Protein AF-A0A8X8XW51-F1 (afdb_monomer)

pLDDT: mean 71.72, std 17.75, range [34.12, 95.81]

Radius of gyration: 43.87 Å; Cα contacts (8 Å, |Δi|>4): 55; chains: 1; bounding box: 61×39×144 Å

Secondary structure (DSSP, 8-state):
-----------------------S-HHHHHHHHHHHHHHHHHHHHHHHHHHHHHHHHHHHHT--PPPEEEEEEEEEETGGGTTSS---EEEEEEEEE-TT--

Solvent-accessible surface area (backbone atoms only — not comparable to full-atom values): 6739 Å² total; per-residue (Å²): 139,82,91,82,86,83,82,82,70,79,83,72,82,85,74,78,92,69,93,73,95,66,100,65,69,72,66,64,60,52,56,51,49,56,53,47,54,59,48,45,53,54,52,51,49,53,51,49,52,50,52,52,51,52,50,50,48,49,60,60,71,65,53,69,61,74,62,49,77,43,79,77,46,78,46,71,46,61,66,93,47,74,90,55,98,64,84,64,45,79,49,70,43,69,48,78,47,56,81,75,71,127

Foldseek 3Di:
DDDDDDDPDPDDDDDPPDDDDDPDDPVVVVVVVVVVVVVVVVVVVVVVVVVVVVVVCCCPVPPQPDWDKDWPDWDWPPPVPVPDPDDIDIDIDIDTHRPPDD

Mean predicted aligned error: 19.07 Å

Structure (mmCIF, N/CA/C/O backbone):
data_AF-A0A8X8XW51-F1
#
_entry.id   AF-A0A8X8XW51-F1
#
loop_
_atom_site.group_PDB
_atom_site.id
_atom_site.type_symbol
_atom_site.label_atom_id
_atom_site.label_alt_id
_atom_site.label_comp_id
_atom_site.label_asym_id
_atom_site.label_entity_id
_atom_site.label_seq_id
_atom_site.pdbx_PDB_ins_code
_atom_site.Cartn_x
_atom_site.Cartn_y
_atom_site.Cartn_z
_atom_site.occupancy
_atom_site.B_iso_or_equiv
_atom_site.auth_seq_id
_atom_site.auth_comp_id
_atom_site.auth_asym_id
_atom_site.auth_atom_id
_atom_site.pdbx_PDB_model_num
ATOM 1 N N . MET A 1 1 ? 35.460 -24.528 -97.104 1.00 34.12 1 MET A N 1
ATOM 2 C CA . MET A 1 1 ? 36.693 -25.071 -96.487 1.00 34.12 1 MET A CA 1
ATOM 3 C C . MET A 1 1 ? 37.349 -23.900 -95.765 1.00 34.12 1 MET A C 1
ATOM 5 O O . MET A 1 1 ? 37.484 -22.879 -96.411 1.00 34.12 1 MET A O 1
ATOM 9 N N . ALA A 1 2 ? 37.686 -23.873 -94.481 1.00 41.31 2 ALA A N 1
ATOM 10 C CA . ALA A 1 2 ? 37.757 -24.873 -93.432 1.00 41.31 2 ALA A CA 1
ATOM 11 C C . ALA A 1 2 ? 37.603 -24.163 -92.065 1.00 41.31 2 ALA A C 1
ATOM 13 O O . ALA A 1 2 ? 37.809 -22.959 -91.940 1.00 41.31 2 ALA A O 1
ATOM 14 N N . GLU A 1 3 ? 37.197 -2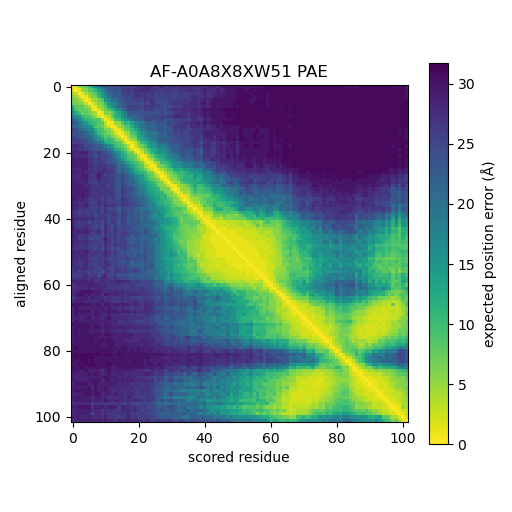4.952 -91.082 1.00 41.91 3 GLU A N 1
ATOM 15 C CA . GLU A 1 3 ? 36.963 -24.675 -89.666 1.00 41.91 3 GLU A CA 1
ATOM 16 C C . GLU A 1 3 ? 38.247 -24.297 -88.893 1.00 41.91 3 GLU A C 1
ATOM 18 O O . GLU A 1 3 ? 39.280 -24.932 -89.094 1.00 41.91 3 GLU A O 1
ATOM 23 N N . ARG A 1 4 ? 38.172 -23.371 -87.921 1.00 45.06 4 ARG A N 1
ATOM 24 C CA . ARG A 1 4 ? 38.671 -23.644 -86.558 1.00 45.06 4 ARG A CA 1
ATOM 25 C C . ARG A 1 4 ? 38.084 -22.701 -85.512 1.00 45.06 4 ARG A C 1
ATOM 27 O O . ARG A 1 4 ? 38.093 -21.483 -85.644 1.00 45.06 4 ARG A O 1
ATOM 34 N N . ARG A 1 5 ? 37.570 -23.343 -84.469 1.00 49.00 5 ARG A N 1
ATOM 35 C CA . ARG A 1 5 ? 37.052 -22.786 -83.226 1.00 49.00 5 ARG A CA 1
ATOM 36 C C . ARG A 1 5 ? 38.204 -22.301 -82.356 1.00 49.00 5 ARG A C 1
ATOM 38 O O . ARG A 1 5 ? 39.110 -23.094 -82.136 1.00 49.00 5 ARG A O 1
ATOM 45 N N . GLU A 1 6 ? 38.075 -21.128 -81.745 1.00 50.97 6 GLU A N 1
ATOM 46 C CA . GLU A 1 6 ? 38.575 -20.905 -80.385 1.00 50.97 6 GLU A CA 1
ATOM 47 C C . GLU A 1 6 ? 37.527 -20.131 -79.588 1.00 50.97 6 GLU A C 1
ATOM 49 O O . GLU A 1 6 ? 37.294 -18.938 -79.731 1.00 50.97 6 GLU A O 1
ATOM 54 N N . GLN A 1 7 ? 36.809 -20.919 -78.798 1.00 43.09 7 GLN A N 1
ATOM 55 C CA . GLN A 1 7 ? 35.885 -20.513 -77.764 1.00 43.09 7 GLN A CA 1
ATOM 56 C C . GLN A 1 7 ? 36.729 -19.967 -76.608 1.00 43.09 7 GLN A C 1
ATOM 58 O O . GLN A 1 7 ? 37.291 -20.744 -75.835 1.00 43.09 7 GLN A O 1
ATOM 63 N N . GLU A 1 8 ? 36.849 -18.644 -76.505 1.00 47.72 8 GLU A N 1
ATOM 64 C CA . GLU A 1 8 ? 37.530 -17.995 -75.384 1.00 47.72 8 GLU A CA 1
ATOM 65 C C . GLU A 1 8 ? 36.703 -18.179 -74.106 1.00 47.72 8 GLU A C 1
ATOM 67 O O . GLU A 1 8 ? 35.769 -17.454 -73.769 1.00 47.72 8 GLU A O 1
ATOM 72 N N . LYS A 1 9 ? 37.042 -19.275 -73.436 1.00 50.75 9 LYS A N 1
ATOM 73 C CA . LYS A 1 9 ? 36.739 -19.646 -72.061 1.00 50.75 9 LYS A CA 1
ATOM 74 C C . LYS A 1 9 ? 36.781 -18.402 -71.155 1.00 50.75 9 LYS A C 1
ATOM 76 O O . LYS A 1 9 ? 37.854 -17.817 -71.014 1.00 50.75 9 LYS A O 1
ATOM 81 N N . PRO A 1 10 ? 35.673 -18.006 -70.498 1.00 50.62 10 PRO A N 1
ATOM 82 C CA . PRO A 1 10 ? 35.725 -16.936 -69.512 1.00 50.62 10 PRO A CA 1
ATOM 83 C C . PRO A 1 10 ? 36.686 -17.357 -68.399 1.00 50.62 10 PRO A C 1
ATOM 85 O O . PRO A 1 10 ? 36.511 -18.419 -67.792 1.00 50.62 10 PRO A O 1
ATOM 88 N N . LEU A 1 11 ? 37.727 -16.555 -68.170 1.00 50.03 11 LEU A N 1
ATOM 89 C CA . LEU A 1 11 ? 38.668 -16.755 -67.078 1.00 50.03 11 LEU A CA 1
ATOM 90 C C . LEU A 1 11 ? 37.898 -16.679 -65.755 1.00 50.03 11 LEU A C 1
ATOM 92 O O . LEU A 1 11 ? 37.473 -15.609 -65.322 1.00 50.03 11 LEU A O 1
ATOM 96 N N . ALA A 1 12 ? 37.690 -17.834 -65.129 1.00 57.44 12 ALA A N 1
ATOM 97 C CA . ALA A 1 12 ? 37.188 -17.906 -63.768 1.00 57.44 12 ALA 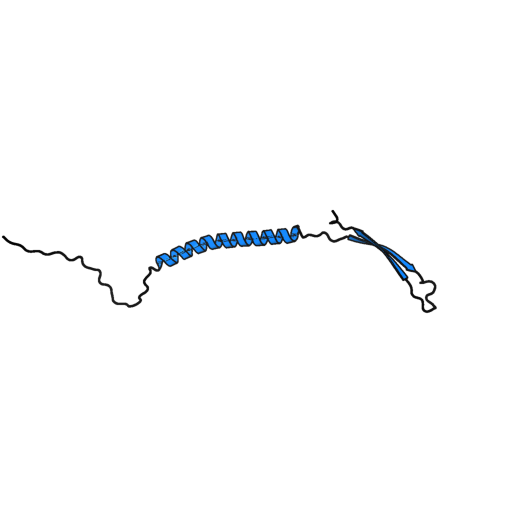A CA 1
ATOM 98 C C . ALA A 1 12 ? 38.189 -17.219 -62.815 1.00 57.44 12 ALA A C 1
ATOM 100 O O . ALA A 1 12 ? 39.401 -17.338 -63.025 1.00 57.44 12 ALA A O 1
ATOM 101 N N . PRO A 1 13 ? 37.726 -16.528 -61.758 1.00 51.00 13 PRO A N 1
ATOM 102 C CA . PRO A 1 13 ? 38.621 -15.916 -60.788 1.00 51.00 13 PRO A CA 1
ATOM 103 C C . PRO A 1 13 ? 39.399 -17.012 -60.055 1.00 51.00 13 PRO A C 1
ATOM 105 O O . PRO A 1 13 ? 38.805 -17.961 -59.540 1.00 51.00 13 PRO A O 1
ATOM 108 N N . ALA A 1 14 ? 40.722 -16.878 -59.988 1.00 49.38 14 ALA A N 1
ATOM 109 C CA . ALA A 1 14 ? 41.551 -17.717 -59.135 1.00 49.38 14 ALA A CA 1
ATOM 110 C C . ALA A 1 14 ? 41.166 -17.469 -57.667 1.00 49.38 14 ALA A C 1
ATOM 112 O O . ALA A 1 14 ? 41.398 -16.388 -57.127 1.00 49.38 14 ALA A O 1
ATOM 113 N N . ILE A 1 15 ? 40.545 -18.463 -57.032 1.00 57.38 15 ILE A N 1
ATOM 114 C CA . ILE A 1 15 ? 40.247 -18.452 -55.598 1.00 57.38 15 ILE A CA 1
ATOM 115 C C . ILE A 1 15 ? 41.526 -18.892 -54.870 1.00 57.38 15 ILE A C 1
ATOM 117 O O . ILE A 1 15 ? 41.948 -20.035 -55.063 1.00 57.38 15 ILE A O 1
ATOM 121 N N . PRO A 1 16 ? 42.165 -18.047 -54.039 1.00 51.91 16 PRO A N 1
ATOM 122 C CA . PRO A 1 16 ? 43.228 -18.520 -53.170 1.00 51.91 16 PRO A CA 1
ATOM 123 C C . PRO A 1 16 ? 42.639 -19.495 -52.147 1.00 51.91 16 PRO A C 1
ATOM 125 O O . PRO A 1 16 ? 41.636 -19.221 -51.489 1.00 51.91 16 PRO A O 1
ATOM 128 N N . ALA A 1 17 ? 43.267 -20.662 -52.032 1.00 54.00 17 ALA A N 1
ATOM 129 C CA . ALA A 1 17 ? 42.943 -21.669 -51.038 1.00 54.00 17 ALA A CA 1
ATOM 130 C C . ALA A 1 17 ? 43.360 -21.179 -49.641 1.00 54.00 17 ALA A C 1
ATOM 132 O O . ALA A 1 17 ? 44.440 -21.492 -49.152 1.00 54.00 17 ALA A O 1
ATOM 133 N N . ASN A 1 18 ? 42.498 -20.409 -48.981 1.00 46.47 18 ASN A N 1
ATOM 134 C CA . ASN A 1 18 ? 42.539 -20.223 -47.536 1.00 46.47 18 ASN A CA 1
ATOM 135 C C . ASN A 1 18 ? 41.190 -20.631 -46.933 1.00 46.47 18 ASN A C 1
ATOM 137 O O . ASN A 1 18 ? 40.184 -19.927 -46.969 1.00 46.47 18 ASN A O 1
ATOM 141 N N . SER A 1 19 ? 41.188 -21.839 -46.380 1.00 51.50 19 SER A N 1
ATOM 142 C CA . SER A 1 19 ? 40.065 -22.471 -45.709 1.00 51.50 19 SER A CA 1
ATOM 143 C C . SER A 1 19 ? 39.591 -21.661 -44.495 1.00 51.50 19 SER A C 1
ATOM 145 O O . SER A 1 19 ? 40.152 -21.785 -43.408 1.00 51.50 19 SER A O 1
ATOM 147 N N . LYS A 1 20 ? 38.506 -20.897 -44.653 1.00 46.06 20 LYS A N 1
ATOM 148 C CA . LYS A 1 20 ? 37.465 -20.727 -43.625 1.00 46.06 20 LYS A CA 1
ATOM 149 C C . LYS A 1 20 ? 36.105 -20.663 -44.310 1.00 46.06 20 LYS A C 1
ATOM 151 O O . LYS A 1 20 ? 35.627 -19.611 -44.717 1.00 46.06 20 LYS A O 1
ATOM 156 N N . LEU A 1 21 ? 35.503 -21.838 -44.451 1.00 59.06 21 LEU A N 1
ATOM 157 C CA . LEU A 1 21 ? 34.134 -22.016 -44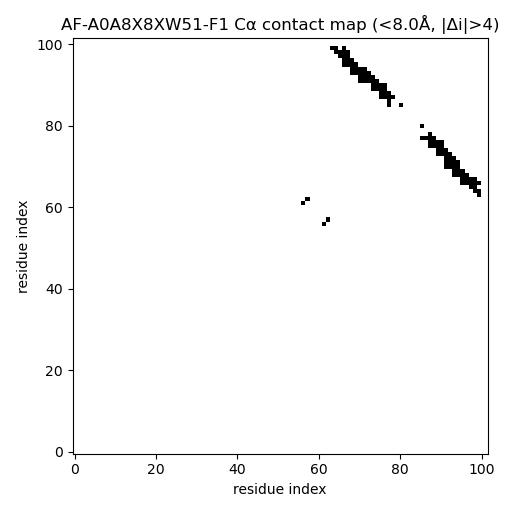.901 1.00 59.06 21 LEU A CA 1
ATOM 158 C C . LEU A 1 21 ? 33.179 -21.404 -43.859 1.00 59.06 21 LEU A C 1
ATOM 160 O O . LEU A 1 21 ? 32.932 -21.996 -42.814 1.00 59.06 21 LEU A O 1
ATOM 164 N N . SER A 1 22 ? 32.633 -20.224 -44.150 1.00 48.72 22 SER A N 1
ATOM 165 C CA . SER A 1 22 ? 31.346 -19.780 -43.604 1.00 48.72 22 SER A CA 1
ATOM 166 C C . SER A 1 22 ? 30.441 -19.401 -44.785 1.00 48.72 22 SER A C 1
ATOM 168 O O . SER A 1 22 ? 30.828 -18.505 -45.538 1.00 48.72 22 SER A O 1
ATOM 170 N N . PRO A 1 23 ? 29.268 -20.030 -44.992 1.00 53.81 23 PRO A N 1
ATOM 171 C CA . PRO A 1 23 ? 28.504 -19.883 -46.239 1.00 53.81 23 PRO A CA 1
ATOM 172 C C . PRO A 1 23 ? 27.719 -18.569 -46.401 1.00 53.81 23 PRO A C 1
ATOM 174 O O . PRO A 1 23 ? 26.893 -18.476 -47.303 1.00 53.81 23 PRO A O 1
ATOM 177 N N . PHE A 1 24 ? 27.910 -17.559 -45.547 1.00 54.12 24 PHE A N 1
ATOM 178 C CA . PHE A 1 24 ? 27.065 -16.359 -45.548 1.00 54.12 24 PHE A CA 1
ATOM 179 C C . PHE A 1 24 ? 27.881 -15.061 -45.474 1.00 54.12 24 PHE A C 1
ATOM 181 O O . PHE A 1 24 ? 28.792 -14.971 -44.648 1.00 54.12 24 PHE A O 1
ATOM 188 N N . PRO A 1 25 ? 27.554 -14.023 -46.274 1.00 52.09 25 PRO A N 1
ATOM 189 C CA . PRO A 1 25 ? 28.259 -12.747 -46.208 1.00 52.09 25 PRO A CA 1
ATOM 190 C C . PRO A 1 25 ? 28.024 -12.064 -44.847 1.00 52.09 25 PRO A C 1
ATOM 192 O O . PRO A 1 25 ? 26.869 -11.961 -44.417 1.00 52.09 25 PRO A O 1
ATOM 195 N N . PRO A 1 26 ? 29.056 -11.488 -44.197 1.00 55.09 26 PRO A N 1
ATOM 196 C CA . PRO A 1 26 ? 28.910 -10.748 -42.933 1.00 55.09 26 PRO A CA 1
ATOM 197 C C . PRO A 1 26 ? 28.011 -9.497 -43.049 1.00 55.09 26 PRO A C 1
ATOM 199 O O . PRO A 1 26 ? 27.554 -8.948 -42.044 1.00 55.09 26 PRO A O 1
ATOM 202 N N . VAL A 1 27 ? 27.702 -9.065 -44.275 1.00 52.69 27 VAL A N 1
ATOM 203 C CA . VAL A 1 27 ? 26.889 -7.878 -44.583 1.00 52.69 27 VAL A CA 1
ATOM 204 C C . VAL A 1 27 ? 25.423 -8.041 -44.152 1.00 52.69 27 VAL A C 1
ATOM 206 O O . VAL A 1 27 ? 24.828 -7.105 -43.614 1.00 52.69 27 VAL A O 1
ATOM 209 N N . PHE A 1 28 ? 24.840 -9.235 -44.307 1.00 51.66 28 PHE A N 1
ATOM 210 C CA . PHE A 1 28 ? 23.427 -9.475 -43.973 1.00 51.66 28 PHE A CA 1
ATOM 211 C C . PHE A 1 28 ? 23.167 -9.493 -42.460 1.00 51.66 28 PHE A C 1
ATOM 213 O O . PHE A 1 28 ? 22.112 -9.052 -41.997 1.00 51.66 28 PHE A O 1
ATOM 220 N N . ILE A 1 29 ? 24.147 -9.948 -41.676 1.00 54.34 29 ILE A N 1
ATOM 221 C CA . ILE A 1 29 ? 24.054 -10.011 -40.212 1.00 54.34 29 ILE A CA 1
ATOM 222 C C . ILE A 1 29 ? 24.173 -8.601 -39.613 1.00 54.34 29 ILE A C 1
ATOM 224 O O . ILE A 1 29 ? 23.396 -8.239 -38.728 1.00 54.34 29 ILE A O 1
ATOM 228 N N . SER A 1 30 ? 25.084 -7.774 -40.140 1.00 53.75 30 SER A N 1
ATOM 229 C CA . SER A 1 30 ? 25.289 -6.387 -39.695 1.00 53.75 30 SER A CA 1
ATOM 230 C C . SER A 1 30 ? 24.058 -5.501 -39.934 1.00 53.75 30 SER A C 1
ATOM 232 O O . SER A 1 30 ? 23.578 -4.825 -39.018 1.00 53.75 30 SER A O 1
ATOM 234 N N . HIS A 1 31 ? 23.463 -5.568 -41.130 1.00 54.69 31 HIS A N 1
ATOM 235 C CA . HIS A 1 31 ? 22.289 -4.757 -41.471 1.00 54.69 31 HIS A CA 1
ATOM 236 C C . HIS A 1 31 ? 21.061 -5.075 -40.608 1.00 54.69 31 HIS A C 1
ATOM 238 O O . HIS A 1 31 ? 20.316 -4.165 -40.228 1.00 54.69 31 HIS A O 1
ATOM 244 N N . ARG A 1 32 ? 20.852 -6.355 -40.271 1.00 55.44 32 ARG A N 1
ATOM 245 C CA . ARG A 1 32 ? 19.765 -6.784 -39.381 1.00 55.44 32 ARG A CA 1
ATOM 246 C C . ARG A 1 32 ? 19.991 -6.288 -37.952 1.00 55.44 32 ARG A C 1
ATOM 248 O O . ARG A 1 32 ? 19.045 -5.832 -37.313 1.00 55.44 32 ARG A O 1
ATOM 255 N N . ARG A 1 33 ? 21.244 -6.289 -37.484 1.00 56.28 33 ARG A N 1
ATOM 256 C CA . ARG A 1 33 ? 21.642 -5.781 -36.163 1.00 56.28 33 ARG A CA 1
ATOM 257 C C . ARG A 1 33 ? 21.391 -4.278 -36.027 1.00 56.28 33 ARG A C 1
ATOM 259 O O . ARG A 1 33 ? 20.786 -3.866 -35.045 1.00 56.28 33 ARG A O 1
ATOM 266 N N . HIS A 1 34 ? 21.749 -3.477 -37.033 1.00 57.41 34 HIS A N 1
ATOM 267 C CA . HIS A 1 34 ? 21.505 -2.027 -37.027 1.00 57.41 34 HIS A CA 1
ATOM 268 C C . HIS A 1 34 ? 20.013 -1.657 -37.060 1.00 57.41 34 HIS A C 1
ATOM 270 O O . HIS A 1 34 ? 19.602 -0.726 -36.366 1.00 57.41 34 HIS A O 1
ATOM 276 N N . ARG A 1 35 ? 19.174 -2.394 -37.807 1.00 58.56 35 ARG A N 1
ATOM 277 C CA . ARG A 1 35 ? 17.709 -2.198 -37.764 1.00 58.56 35 ARG A CA 1
ATOM 278 C C . ARG A 1 35 ? 17.121 -2.603 -36.413 1.00 58.56 35 ARG A C 1
ATOM 280 O O . ARG A 1 35 ? 16.271 -1.891 -35.887 1.00 58.56 35 ARG A O 1
ATOM 287 N N . CYS A 1 36 ? 17.607 -3.702 -35.834 1.00 58.09 36 CYS A N 1
ATOM 288 C CA . CYS A 1 36 ? 17.170 -4.170 -34.521 1.00 58.09 36 CYS A CA 1
ATOM 289 C C . CYS A 1 36 ? 17.586 -3.206 -33.402 1.00 58.09 36 CYS A C 1
ATOM 291 O O . CYS A 1 36 ? 16.785 -2.948 -32.520 1.00 5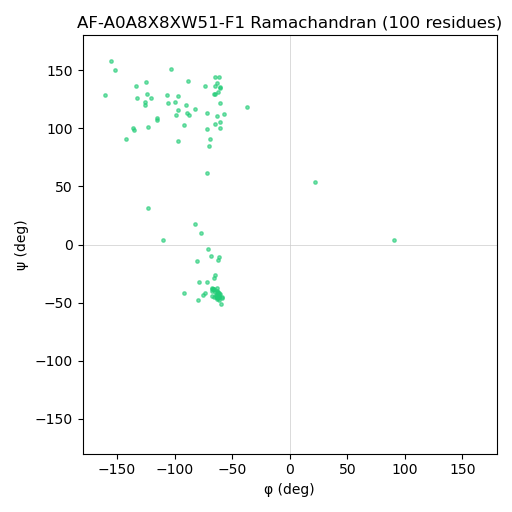8.09 36 CYS A O 1
ATOM 293 N N . LEU A 1 37 ? 18.778 -2.602 -33.468 1.00 59.91 37 LEU A N 1
ATOM 294 C CA . LEU A 1 37 ? 19.230 -1.557 -32.536 1.00 59.91 37 LEU A CA 1
ATOM 295 C C . LEU A 1 37 ? 18.333 -0.310 -32.591 1.00 59.91 37 LEU A C 1
ATOM 297 O O . LEU A 1 37 ? 17.965 0.230 -31.550 1.00 59.91 37 LEU A O 1
ATOM 301 N N . LYS A 1 38 ? 17.921 0.105 -33.796 1.00 62.47 38 LYS A N 1
ATOM 302 C CA . LYS A 1 38 ? 17.017 1.250 -33.989 1.00 62.47 38 LYS A CA 1
ATOM 303 C C . LYS A 1 38 ? 15.603 0.966 -33.455 1.00 62.47 38 LYS A C 1
ATOM 305 O O . LYS A 1 38 ? 14.994 1.839 -32.849 1.00 62.47 38 LYS A O 1
ATOM 310 N N . CYS A 1 39 ? 15.113 -0.265 -33.619 1.00 64.69 39 CYS A N 1
ATOM 311 C CA . CYS A 1 39 ? 13.806 -0.698 -33.113 1.00 64.69 39 CYS A CA 1
ATOM 312 C C . CYS A 1 39 ? 13.818 -1.016 -31.604 1.00 64.69 39 CYS A C 1
ATOM 314 O O . CYS A 1 39 ? 12.831 -0.764 -30.916 1.00 64.69 39 CYS A O 1
ATOM 316 N N . CYS A 1 40 ? 14.943 -1.510 -31.073 1.00 69.44 40 CYS A N 1
ATOM 317 C CA . CYS A 1 40 ? 15.139 -1.754 -29.644 1.00 69.44 40 CYS A CA 1
ATOM 318 C C . CYS A 1 40 ? 15.047 -0.456 -28.850 1.00 69.44 40 CYS A C 1
ATOM 320 O O . CYS A 1 40 ? 14.418 -0.453 -27.805 1.00 69.44 40 CYS A O 1
ATOM 322 N N . GLY A 1 41 ? 15.607 0.650 -29.352 1.00 73.88 41 GLY A N 1
ATOM 323 C CA . GLY A 1 41 ? 15.483 1.951 -28.688 1.00 73.88 41 GLY A CA 1
ATOM 324 C C . GLY A 1 41 ? 14.024 2.383 -28.517 1.00 73.88 41 GLY A C 1
ATOM 325 O O . GLY A 1 41 ? 13.619 2.756 -27.418 1.00 73.88 41 GLY A O 1
ATOM 326 N N . CYS A 1 42 ? 13.213 2.253 -29.574 1.00 79.00 42 CYS A N 1
ATOM 327 C CA . CYS A 1 42 ? 11.776 2.532 -29.508 1.00 79.00 42 CYS A CA 1
ATOM 328 C C . CYS A 1 42 ? 11.057 1.588 -28.541 1.00 79.00 42 CYS A C 1
ATOM 330 O O . CYS A 1 42 ? 10.274 2.052 -27.721 1.00 79.00 42 CYS A O 1
ATOM 332 N N . SER A 1 43 ? 11.351 0.285 -28.588 1.00 85.50 43 SER A N 1
ATOM 333 C CA . SER A 1 43 ? 10.745 -0.685 -27.671 1.00 85.50 43 SER A CA 1
ATOM 334 C C . SER A 1 43 ? 11.102 -0.388 -26.216 1.00 85.50 43 SER A C 1
ATOM 336 O O . SER A 1 43 ? 10.221 -0.374 -25.365 1.00 85.50 43 SER A O 1
ATOM 338 N N . THR A 1 44 ? 12.371 -0.112 -25.919 1.00 88.19 44 THR A N 1
ATOM 339 C CA . THR A 1 44 ? 12.826 0.226 -24.567 1.00 88.19 44 THR A CA 1
ATOM 340 C C . THR A 1 44 ? 12.214 1.538 -24.095 1.00 88.19 44 THR A C 1
ATOM 342 O O . THR A 1 44 ? 11.777 1.620 -22.955 1.00 88.19 44 THR A O 1
ATOM 345 N N . SER A 1 45 ? 12.126 2.551 -24.963 1.00 91.06 45 SER A N 1
ATOM 346 C CA . SER A 1 45 ? 11.486 3.825 -24.629 1.00 91.06 45 SER A CA 1
ATOM 347 C C . SER A 1 45 ? 9.996 3.648 -24.333 1.00 91.06 45 SER A C 1
ATOM 349 O O . SER A 1 45 ? 9.527 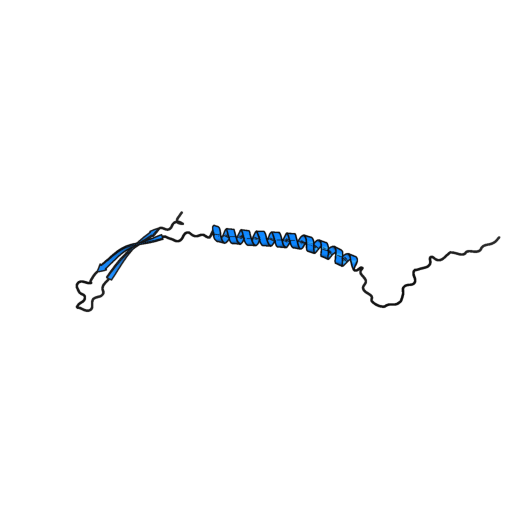4.136 -23.310 1.00 91.06 45 SER A O 1
ATOM 351 N N . LEU A 1 46 ? 9.269 2.886 -25.157 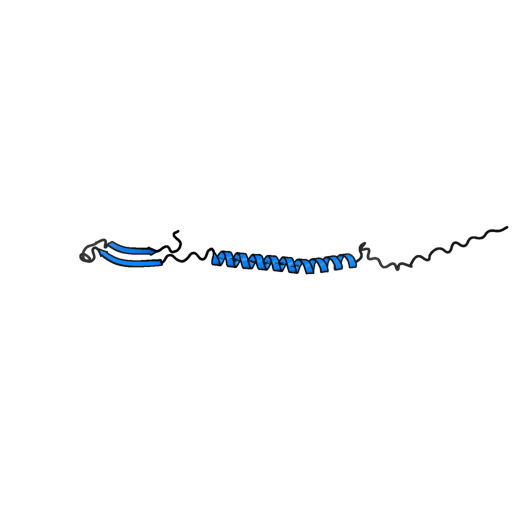1.00 91.81 46 LEU A N 1
ATOM 352 C CA . LEU A 1 46 ? 7.857 2.571 -24.924 1.00 91.81 46 LEU A CA 1
ATOM 353 C C . LEU A 1 46 ? 7.653 1.792 -23.621 1.00 91.81 46 LEU A C 1
ATOM 355 O O . LEU A 1 46 ? 6.761 2.130 -22.847 1.00 91.81 46 LEU A O 1
ATOM 359 N N . LEU A 1 47 ? 8.497 0.794 -23.345 1.00 93.19 47 LEU A N 1
ATOM 360 C CA . LEU A 1 47 ? 8.452 0.036 -22.093 1.00 93.19 47 LEU A CA 1
ATOM 361 C C . LEU A 1 47 ? 8.752 0.920 -20.879 1.00 93.19 47 LEU A C 1
ATOM 363 O O . LEU A 1 47 ? 8.083 0.790 -19.860 1.00 93.19 47 LEU A O 1
ATOM 367 N N . LEU A 1 48 ? 9.717 1.835 -20.986 1.00 95.25 48 LEU A N 1
ATOM 368 C CA . LEU A 1 48 ? 10.063 2.767 -19.913 1.00 95.25 48 LEU A CA 1
ATOM 369 C C . LEU A 1 48 ? 8.909 3.741 -19.651 1.00 95.25 48 LEU A C 1
ATOM 371 O O . LEU A 1 48 ? 8.519 3.924 -18.502 1.00 95.25 48 LEU A O 1
ATOM 375 N N . ILE A 1 49 ? 8.308 4.306 -20.702 1.00 95.81 49 ILE A N 1
ATOM 376 C CA . ILE A 1 49 ? 7.125 5.169 -20.583 1.00 95.81 49 ILE A CA 1
ATOM 377 C C . ILE A 1 49 ? 5.975 4.402 -19.924 1.00 95.81 49 ILE A C 1
ATOM 379 O O . ILE A 1 49 ? 5.351 4.913 -18.995 1.00 95.81 49 ILE A O 1
ATOM 383 N N . LEU A 1 50 ? 5.713 3.163 -20.344 1.00 95.19 50 LEU A N 1
ATOM 384 C CA . LEU A 1 50 ? 4.670 2.331 -19.746 1.00 95.19 50 LEU A CA 1
ATOM 385 C C . LEU A 1 50 ? 4.965 2.024 -18.268 1.00 95.19 50 LEU A C 1
ATOM 387 O O . LEU A 1 50 ? 4.087 2.148 -17.419 1.00 95.19 50 LEU A O 1
ATOM 391 N N . ALA A 1 51 ? 6.207 1.687 -17.927 1.00 95.62 51 ALA A N 1
ATOM 392 C CA . ALA A 1 51 ? 6.616 1.438 -16.548 1.00 95.62 51 ALA A CA 1
ATOM 393 C C . ALA A 1 51 ? 6.459 2.687 -15.662 1.00 95.62 51 ALA A C 1
ATOM 395 O O . ALA A 1 51 ? 5.907 2.610 -14.570 1.00 95.62 51 ALA A O 1
ATOM 396 N N . VAL A 1 52 ? 6.887 3.859 -16.137 1.00 95.69 52 VAL A N 1
ATOM 397 C CA . VAL A 1 52 ? 6.766 5.114 -15.380 1.00 95.69 52 VAL A CA 1
ATOM 398 C C . VAL A 1 52 ? 5.306 5.532 -15.234 1.00 95.69 52 VAL A C 1
ATOM 400 O O . VAL A 1 52 ? 4.883 5.899 -14.143 1.00 95.69 52 VAL A O 1
ATOM 403 N N . THR A 1 53 ? 4.514 5.453 -16.302 1.00 94.31 53 THR A N 1
ATOM 404 C CA . THR A 1 53 ? 3.087 5.806 -16.250 1.00 94.31 53 THR A CA 1
ATOM 405 C C . THR A 1 53 ? 2.309 4.881 -15.328 1.00 94.31 53 THR A C 1
ATOM 407 O O . THR A 1 53 ? 1.538 5.374 -14.515 1.00 94.31 53 THR A O 1
ATOM 410 N N . THR A 1 54 ? 2.542 3.567 -15.386 1.00 91.81 54 THR A N 1
ATOM 411 C CA . THR A 1 54 ? 1.928 2.611 -14.451 1.00 91.81 54 THR A CA 1
ATOM 412 C C . THR A 1 54 ? 2.370 2.865 -13.015 1.00 91.81 54 THR A C 1
ATOM 414 O O . THR A 1 54 ? 1.525 2.850 -12.129 1.00 91.81 54 THR A O 1
ATOM 417 N N . LEU A 1 55 ? 3.645 3.178 -12.767 1.00 92.25 55 LEU A N 1
ATOM 418 C CA . LEU A 1 55 ? 4.124 3.542 -11.434 1.00 92.25 55 LEU A CA 1
ATOM 419 C C . LEU A 1 55 ? 3.435 4.807 -10.907 1.00 92.25 55 LEU A C 1
ATOM 421 O O . LEU A 1 55 ? 2.945 4.812 -9.783 1.00 92.25 55 LEU A O 1
ATOM 425 N N . ILE A 1 56 ? 3.354 5.866 -11.718 1.00 92.25 56 ILE A N 1
ATOM 426 C CA . ILE A 1 56 ? 2.655 7.104 -11.350 1.00 92.25 56 ILE A CA 1
ATOM 427 C C . ILE A 1 56 ? 1.178 6.814 -11.104 1.00 92.25 56 ILE A C 1
ATOM 429 O O . ILE A 1 56 ? 0.631 7.269 -10.106 1.00 92.25 56 ILE A O 1
ATOM 433 N N . LEU A 1 57 ? 0.528 6.044 -11.976 1.00 88.56 57 LEU A N 1
ATOM 434 C CA . LEU A 1 57 ? -0.876 5.673 -11.838 1.00 88.56 57 LEU A CA 1
ATOM 435 C C . LEU A 1 57 ? -1.116 4.886 -10.550 1.00 88.56 57 LEU A C 1
ATOM 437 O O . LEU A 1 57 ? -2.058 5.178 -9.825 1.00 88.56 57 LEU A O 1
ATOM 441 N N . MET A 1 58 ? -0.232 3.943 -10.224 1.00 86.06 58 MET A N 1
ATOM 442 C CA . MET A 1 58 ? -0.284 3.219 -8.960 1.00 86.06 58 MET A CA 1
ATOM 443 C C . MET A 1 58 ? -0.165 4.191 -7.783 1.00 86.06 58 MET A C 1
ATOM 445 O O . MET A 1 58 ? -1.011 4.201 -6.899 1.00 86.06 58 MET A O 1
ATOM 449 N N . LEU A 1 59 ? 0.841 5.062 -7.794 1.00 83.00 59 LEU A N 1
ATOM 450 C CA . LEU A 1 59 ? 1.071 6.016 -6.709 1.00 83.00 59 LEU A CA 1
ATOM 451 C C . LEU A 1 59 ? -0.039 7.069 -6.575 1.00 83.00 59 LEU A C 1
ATOM 453 O O . LEU A 1 59 ? -0.264 7.560 -5.476 1.00 83.00 59 LEU A O 1
ATOM 457 N N . THR A 1 60 ? -0.724 7.422 -7.663 1.00 82.50 60 THR A N 1
ATOM 458 C CA . THR A 1 60 ? -1.765 8.465 -7.683 1.00 82.50 60 THR A CA 1
ATOM 459 C C . THR A 1 60 ? -3.165 7.912 -7.441 1.00 82.50 60 THR A C 1
ATOM 461 O O .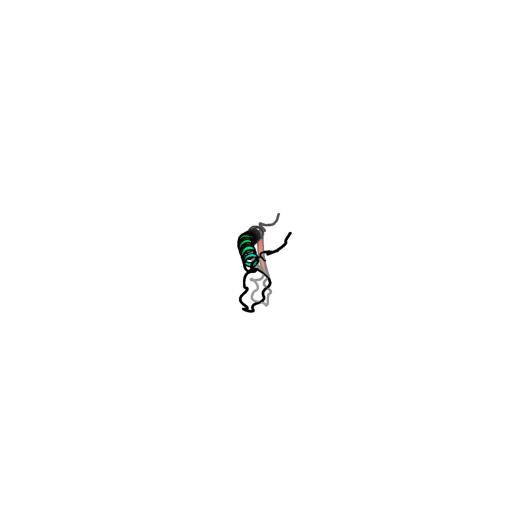 THR A 1 60 ? -3.920 8.513 -6.682 1.00 82.50 60 THR A O 1
ATOM 464 N N . ILE A 1 61 ? -3.518 6.763 -8.026 1.00 76.44 61 ILE A N 1
ATOM 465 C CA . ILE A 1 61 ? -4.815 6.107 -7.805 1.00 76.44 61 ILE A CA 1
ATOM 466 C C . ILE A 1 61 ? -4.850 5.435 -6.434 1.00 76.44 61 ILE A C 1
ATOM 468 O O . ILE A 1 61 ? -5.829 5.592 -5.708 1.00 76.44 61 ILE A O 1
ATOM 472 N N . PHE A 1 62 ? -3.783 4.735 -6.035 1.00 63.97 62 PHE A N 1
ATOM 473 C CA . PHE A 1 62 ? -3.682 4.167 -4.687 1.00 63.97 62 PHE A CA 1
ATOM 474 C C . PHE A 1 62 ? -3.198 5.184 -3.657 1.00 63.97 62 PHE A C 1
ATOM 476 O O . PHE A 1 62 ? -2.807 4.791 -2.556 1.00 63.97 62 PHE A O 1
ATOM 483 N N . HIS A 1 63 ? -3.272 6.486 -3.954 1.00 67.00 63 HIS A N 1
ATOM 484 C CA . HIS A 1 63 ? -3.132 7.519 -2.936 1.00 67.00 63 HIS A CA 1
ATOM 485 C C . HIS A 1 63 ? -4.386 7.551 -2.046 1.00 67.00 63 HIS A C 1
ATOM 487 O O . HIS A 1 63 ? -5.123 8.539 -1.992 1.00 67.00 63 HIS A O 1
ATOM 493 N N . VAL A 1 64 ? -4.643 6.430 -1.364 1.00 67.06 64 VAL A N 1
ATOM 494 C CA . VAL A 1 64 ? -5.672 6.288 -0.342 1.00 67.06 64 VAL A CA 1
ATOM 495 C C . VAL A 1 64 ? -5.365 7.345 0.702 1.00 67.06 64 VAL A C 1
ATOM 497 O O . VAL A 1 64 ? -4.335 7.298 1.375 1.00 67.06 64 VAL A O 1
ATOM 500 N N . LYS A 1 65 ? -6.242 8.343 0.806 1.00 75.19 65 LYS A N 1
ATOM 501 C CA . LYS A 1 65 ? -6.084 9.392 1.806 1.00 75.19 65 LYS A CA 1
ATOM 502 C C . LYS A 1 65 ? -6.161 8.726 3.173 1.00 75.19 65 LYS A C 1
ATOM 504 O O . LYS A 1 65 ? -7.067 7.931 3.420 1.00 75.19 65 LYS A O 1
ATOM 509 N N . HIS A 1 66 ? -5.220 9.021 4.057 1.00 77.06 66 HIS A N 1
ATOM 510 C CA . HIS A 1 66 ? -5.237 8.418 5.384 1.00 77.06 66 HIS A CA 1
ATOM 511 C C . HIS A 1 66 ? -6.539 8.792 6.117 1.00 77.06 66 HIS A C 1
ATOM 513 O O . HIS A 1 66 ? -6.945 9.958 6.060 1.00 77.06 66 HIS A O 1
ATOM 519 N N . PRO A 1 67 ? -7.218 7.832 6.776 1.00 80.69 67 PRO A N 1
ATOM 520 C CA . PRO A 1 67 ? -8.342 8.156 7.640 1.00 80.69 67 PRO A CA 1
ATOM 521 C C . PRO A 1 67 ? -7.853 9.063 8.767 1.00 80.69 67 PRO A C 1
ATOM 523 O O . PRO A 1 67 ? -6.798 8.829 9.356 1.00 80.69 67 PRO A O 1
ATOM 526 N N . LEU A 1 68 ? -8.614 10.116 9.048 1.00 85.50 68 LEU A N 1
ATOM 527 C CA . LEU A 1 68 ? -8.286 11.051 10.112 1.00 85.50 68 LEU A CA 1
ATOM 528 C C . LEU A 1 68 ? -8.922 10.532 11.402 1.00 85.50 68 LEU A C 1
ATOM 530 O O . LEU A 1 68 ? -10.147 10.444 11.506 1.00 85.50 68 LEU A O 1
ATOM 534 N N . LEU A 1 69 ? -8.064 10.139 12.344 1.00 90.06 69 LEU A N 1
ATOM 535 C CA . LEU A 1 69 ? -8.436 9.665 13.673 1.00 90.06 69 LEU A CA 1
ATOM 536 C C . LEU A 1 69 ? -8.267 10.812 14.667 1.00 90.06 69 LEU A C 1
ATOM 538 O O . LEU A 1 69 ? -7.178 11.366 14.797 1.00 90.06 69 LEU A O 1
ATOM 542 N N . GLU A 1 70 ? -9.338 11.157 15.367 1.00 92.00 70 GLU A N 1
ATOM 543 C CA . GLU A 1 70 ? -9.359 12.229 16.358 1.00 92.00 70 GLU A CA 1
ATOM 544 C C . GLU A 1 70 ? -9.887 11.673 17.682 1.00 92.00 70 GLU A C 1
ATOM 546 O O . GLU A 1 70 ? -10.979 11.112 17.734 1.00 92.00 70 GLU A O 1
ATOM 551 N N . ILE A 1 71 ? -9.107 11.797 18.757 1.00 91.19 71 ILE A N 1
ATOM 552 C CA . ILE A 1 71 ? -9.534 11.388 20.100 1.00 91.19 71 ILE A CA 1
ATOM 553 C C . ILE A 1 71 ? -10.266 12.577 20.716 1.00 91.19 71 ILE A C 1
ATOM 555 O O . ILE A 1 71 ? -9.653 13.604 20.994 1.00 91.19 71 ILE A O 1
ATOM 559 N N . ILE A 1 72 ? -11.577 12.442 20.903 1.00 93.38 72 ILE A N 1
ATOM 560 C CA . ILE A 1 72 ? -12.429 13.519 21.416 1.00 93.38 72 ILE A CA 1
ATOM 561 C C . ILE A 1 72 ? -12.298 13.609 22.934 1.00 93.38 72 ILE A C 1
ATOM 563 O O . ILE A 1 72 ? -12.162 14.696 23.493 1.00 93.38 72 ILE A O 1
ATOM 567 N N . SER A 1 73 ? -12.386 12.469 23.619 1.00 91.31 73 SER A N 1
ATOM 568 C CA . SER A 1 73 ? -12.408 12.440 25.077 1.00 91.31 73 SER A CA 1
ATOM 569 C C . SER A 1 73 ? -11.828 11.139 25.614 1.00 91.31 73 SER A C 1
ATOM 571 O O . SER A 1 73 ? 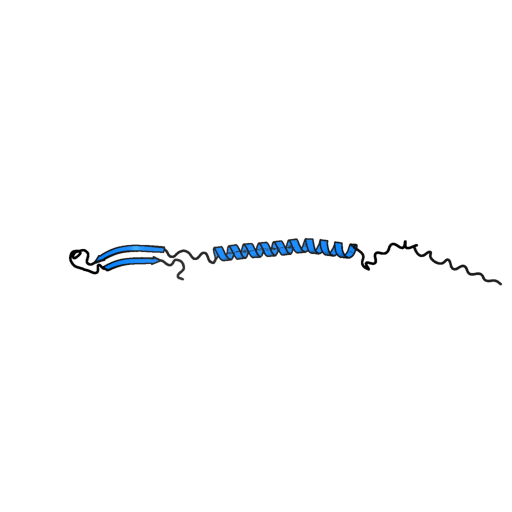-11.896 10.095 24.968 1.00 91.31 73 SER A O 1
ATOM 573 N N . VAL A 1 74 ? -11.231 11.212 26.801 1.00 92.69 74 VAL A N 1
ATOM 574 C CA . VAL A 1 74 ? -10.742 10.048 27.537 1.00 92.69 74 VAL A CA 1
ATOM 575 C C . VAL A 1 74 ? -11.219 10.183 28.974 1.00 92.69 74 VAL A C 1
ATOM 577 O O . VAL A 1 74 ? -10.995 11.208 29.617 1.00 92.69 74 VAL A O 1
ATOM 580 N N . LYS A 1 75 ? -11.896 9.153 29.471 1.00 91.44 75 LYS A N 1
ATOM 581 C CA . LYS A 1 75 ? -12.443 9.072 30.822 1.00 91.44 75 LYS A CA 1
ATOM 582 C C . LYS A 1 75 ? -11.912 7.824 31.503 1.00 91.44 75 LYS A C 1
ATOM 584 O O . LYS A 1 75 ? -11.791 6.769 30.885 1.00 91.44 75 LYS A O 1
ATOM 589 N N . ILE A 1 76 ? -11.582 7.963 32.779 1.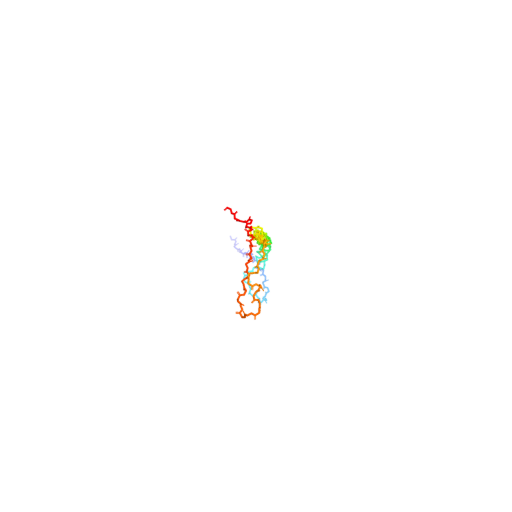00 88.50 76 ILE A N 1
ATOM 590 C CA . ILE A 1 76 ? -11.123 6.861 33.619 1.00 88.50 76 ILE A CA 1
ATOM 591 C C . ILE A 1 76 ? -12.168 6.675 34.707 1.00 88.50 76 ILE A C 1
ATOM 593 O O . ILE A 1 76 ? -12.263 7.485 35.629 1.00 88.50 76 ILE A O 1
ATOM 597 N N . ASP A 1 77 ? -12.935 5.601 34.596 1.00 87.06 77 ASP A N 1
ATOM 598 C CA . ASP A 1 77 ? -13.913 5.214 35.600 1.00 87.06 77 ASP A CA 1
ATOM 599 C C . ASP A 1 77 ? -13.252 4.316 36.653 1.00 87.06 77 ASP A C 1
ATOM 601 O O . ASP A 1 77 ? -12.420 3.457 36.349 1.00 87.06 77 ASP A O 1
ATOM 605 N N . GLY A 1 78 ? -13.620 4.515 37.922 1.00 79.31 78 GLY A N 1
ATOM 606 C CA . GLY A 1 78 ? -13.134 3.700 39.043 1.00 79.31 78 GLY A CA 1
ATOM 607 C C . GLY A 1 78 ? -11.860 4.204 39.735 1.00 79.31 78 GLY A C 1
ATOM 608 O O . GLY A 1 78 ? -11.405 3.570 40.687 1.00 79.31 78 GLY A O 1
ATOM 609 N N . LEU A 1 79 ? -11.317 5.366 39.344 1.00 76.62 79 LEU A N 1
ATOM 610 C CA . LEU A 1 79 ? -10.114 5.939 39.972 1.00 76.62 79 LEU A CA 1
ATOM 611 C C . LEU A 1 79 ? -10.329 6.330 41.450 1.00 76.62 79 LEU A C 1
ATOM 613 O O . LEU A 1 79 ? -9.402 6.280 42.253 1.00 76.62 79 LEU A O 1
ATOM 617 N N . ASN A 1 80 ? -11.569 6.638 41.837 1.00 72.88 80 ASN A N 1
ATOM 618 C CA . ASN A 1 80 ? -11.930 7.034 43.206 1.00 72.88 80 ASN A CA 1
ATOM 619 C C . ASN A 1 80 ? -11.798 5.899 44.238 1.00 72.88 80 ASN A C 1
ATOM 621 O O . ASN A 1 80 ? -11.910 6.145 45.435 1.00 72.88 80 ASN A O 1
ATOM 625 N N . SER A 1 81 ? -11.579 4.657 43.798 1.00 65.69 81 SER A N 1
ATOM 626 C CA . SER A 1 81 ? -11.500 3.479 44.665 1.00 65.69 81 SER A CA 1
ATOM 627 C C . SER A 1 81 ? -10.160 2.742 44.502 1.00 65.69 81 SER A C 1
ATOM 629 O O . SER A 1 81 ? -10.063 1.531 44.669 1.00 65.69 81 SER A O 1
ATOM 631 N N . LEU A 1 82 ? -9.088 3.480 44.191 1.00 63.69 82 LEU A N 1
ATOM 632 C CA . LEU A 1 82 ? -7.747 2.940 43.920 1.00 63.69 82 LEU A CA 1
ATOM 633 C C . LEU A 1 82 ? -7.114 2.173 45.105 1.00 63.69 82 LEU A C 1
ATOM 635 O O . LEU A 1 82 ? -6.108 1.495 44.933 1.00 63.69 82 LEU A O 1
ATOM 639 N N . SER A 1 83 ? -7.710 2.251 46.299 1.00 67.00 83 SER A N 1
ATOM 640 C CA . SER A 1 83 ? -7.213 1.608 47.522 1.00 67.00 83 SER A CA 1
ATOM 641 C C . SER A 1 83 ? -7.554 0.114 47.656 1.00 67.00 83 SER A C 1
ATOM 643 O O . SER A 1 83 ? -6.960 -0.541 48.505 1.00 67.00 83 SER A O 1
ATOM 645 N N . ASN A 1 84 ? -8.473 -0.446 46.863 1.00 63.09 84 ASN A N 1
ATOM 646 C CA . ASN A 1 84 ? -8.900 -1.845 47.000 1.00 63.09 84 ASN A CA 1
ATOM 647 C C . ASN A 1 84 ? -8.976 -2.505 45.622 1.00 63.09 84 ASN A C 1
ATOM 649 O O . ASN A 1 84 ? -9.975 -2.296 44.965 1.00 63.09 84 ASN A O 1
ATOM 653 N N . ASN A 1 85 ? -7.968 -3.274 45.183 1.00 68.31 85 ASN A N 1
ATOM 654 C CA . ASN A 1 85 ? -8.011 -4.242 44.060 1.00 68.31 85 ASN A CA 1
ATOM 655 C C . ASN A 1 85 ? -9.112 -4.038 42.992 1.00 68.31 85 ASN A C 1
ATOM 657 O O . ASN A 1 85 ? -9.885 -4.952 42.704 1.00 68.31 85 ASN A O 1
ATOM 661 N N . ASN A 1 86 ? -9.197 -2.842 42.415 1.00 73.88 86 ASN A N 1
ATOM 662 C CA . ASN A 1 86 ? -10.272 -2.490 41.499 1.00 73.88 86 ASN A CA 1
ATOM 663 C C . ASN A 1 86 ? -9.771 -2.520 40.063 1.00 73.88 86 ASN A C 1
ATOM 665 O O . ASN A 1 86 ? -8.597 -2.271 39.800 1.00 73.88 86 ASN A O 1
ATOM 669 N N . ASN A 1 87 ? -10.688 -2.807 39.141 1.00 84.75 87 ASN A N 1
ATOM 670 C CA . ASN A 1 87 ? -10.437 -2.839 37.706 1.00 84.75 87 ASN A CA 1
ATOM 671 C C . ASN A 1 87 ? -10.869 -1.489 37.108 1.00 84.75 87 ASN A C 1
ATOM 673 O O . ASN A 1 87 ? -12.044 -1.342 36.757 1.00 84.75 87 ASN A O 1
ATOM 677 N N . PRO A 1 88 ? -9.982 -0.475 37.044 1.00 83.69 88 PRO A N 1
ATOM 678 C CA . PRO A 1 88 ? -10.335 0.800 36.438 1.00 83.69 88 PRO A CA 1
ATOM 679 C C . PRO A 1 88 ? -10.635 0.590 34.955 1.00 83.69 88 PRO A C 1
ATOM 681 O O . PRO A 1 88 ? -9.943 -0.161 34.266 1.00 83.69 88 PRO A O 1
ATOM 684 N N . THR A 1 89 ? -11.671 1.260 34.463 1.00 88.06 89 THR A N 1
ATOM 685 C CA . THR A 1 89 ? -12.063 1.185 33.054 1.00 88.06 89 THR A CA 1
ATOM 686 C C . THR A 1 89 ? -11.676 2.481 32.360 1.00 88.06 89 THR A C 1
ATOM 688 O O . THR A 1 89 ? -12.007 3.567 32.830 1.00 88.06 89 THR A O 1
ATOM 691 N N . LEU A 1 90 ? -10.964 2.367 31.240 1.00 90.69 90 LEU A N 1
ATOM 692 C CA . LEU A 1 90 ? -10.632 3.493 30.376 1.00 90.69 90 LEU A CA 1
ATOM 693 C C . LEU A 1 90 ? -11.641 3.539 29.230 1.00 90.69 90 LEU A C 1
ATOM 695 O O . LEU A 1 90 ? -11.684 2.629 28.404 1.00 90.69 90 LEU A O 1
ATOM 699 N N . VAL A 1 91 ? -12.432 4.602 29.175 1.00 91.50 91 VAL A N 1
ATOM 700 C CA . VAL A 1 91 ? -13.373 4.862 28.086 1.00 91.50 91 VAL A CA 1
ATOM 701 C C . VAL A 1 91 ? -12.791 5.978 27.230 1.00 91.50 91 VAL A C 1
ATOM 703 O O . VAL A 1 91 ? -12.509 7.063 27.734 1.00 91.50 91 VAL A O 1
ATOM 706 N N . ALA A 1 92 ? -12.583 5.715 25.942 1.00 94.12 92 ALA A N 1
ATOM 707 C CA . ALA A 1 92 ? -12.074 6.699 24.994 1.00 94.12 92 ALA A CA 1
ATOM 708 C C . ALA A 1 92 ? -13.076 6.899 23.855 1.00 94.12 92 ALA A C 1
ATOM 710 O O . ALA A 1 92 ? -13.452 5.942 23.178 1.00 94.12 92 ALA A O 1
ATOM 711 N N . ASP A 1 93 ? -13.460 8.152 23.629 1.00 94.44 93 ASP A N 1
ATOM 712 C CA . ASP A 1 93 ? -14.289 8.553 22.500 1.00 94.44 93 ASP A CA 1
ATOM 713 C C . ASP A 1 93 ? -13.381 8.920 21.327 1.00 94.44 93 ASP A C 1
ATOM 715 O O . ASP A 1 93 ? -12.556 9.834 21.423 1.00 94.44 93 ASP A O 1
ATOM 719 N N . ILE A 1 94 ? -13.539 8.214 20.208 1.00 93.06 94 ILE A N 1
ATOM 720 C CA . ILE A 1 94 ? -12.710 8.382 19.012 1.00 93.06 94 ILE A CA 1
ATOM 721 C C . ILE A 1 94 ? -13.617 8.685 17.820 1.00 93.06 94 ILE A C 1
ATOM 723 O O . ILE A 1 94 ? -14.576 7.967 17.548 1.00 93.06 94 ILE A O 1
ATOM 727 N N . SER A 1 95 ? -13.292 9.744 17.088 1.00 92.62 95 SER A N 1
ATOM 728 C CA . SER A 1 95 ? -13.900 10.099 15.811 1.00 92.62 95 SER A CA 1
ATOM 729 C C . SER A 1 95 ? -13.033 9.589 14.670 1.00 92.62 95 SER A C 1
ATOM 731 O O . SER A 1 95 ? -11.830 9.848 14.615 1.00 92.62 95 SER A O 1
ATOM 733 N N . ILE A 1 96 ? -13.656 8.855 13.751 1.00 90.88 96 ILE A N 1
ATOM 734 C CA . ILE A 1 96 ? -13.000 8.297 12.572 1.00 90.88 96 ILE A CA 1
ATOM 735 C C . ILE A 1 96 ? -13.619 8.957 11.348 1.00 90.88 96 ILE A C 1
ATOM 737 O O . ILE A 1 96 ? -14.760 8.677 10.986 1.00 90.88 96 ILE A O 1
ATOM 741 N N . LYS A 1 97 ? -12.860 9.826 10.682 1.00 90.00 97 LYS A N 1
ATOM 742 C CA . LYS A 1 97 ? -13.254 10.400 9.394 1.00 90.00 97 LYS A CA 1
ATOM 743 C C . LYS A 1 97 ? -12.546 9.630 8.287 1.00 90.00 97 LYS A C 1
ATOM 745 O O . LYS A 1 97 ? -11.329 9.726 8.155 1.00 90.00 97 LYS A O 1
ATOM 750 N N . ASN A 1 98 ? -13.299 8.870 7.489 1.00 89.50 98 ASN A N 1
ATOM 751 C CA . ASN A 1 98 ? -12.772 8.211 6.294 1.00 89.50 98 ASN A CA 1
ATOM 752 C C . ASN A 1 98 ? -12.966 9.121 5.065 1.00 89.50 98 ASN A C 1
ATOM 754 O O . ASN A 1 98 ? -14.070 9.174 4.526 1.00 89.50 98 ASN A O 1
ATOM 758 N N . PRO A 1 99 ? -11.918 9.809 4.579 1.00 82.56 99 PRO A N 1
ATOM 759 C CA . PRO A 1 99 ? -12.011 10.678 3.406 1.00 82.56 99 PRO A CA 1
ATOM 760 C C . PRO A 1 99 ? -12.193 9.918 2.081 1.00 82.56 99 PRO A C 1
ATOM 762 O O . PRO A 1 99 ? -12.323 10.559 1.041 1.00 82.56 99 PRO A O 1
ATOM 765 N N . ASN A 1 100 ? -12.164 8.580 2.103 1.00 79.31 100 ASN A N 1
ATOM 766 C CA . ASN A 1 100 ? -12.376 7.716 0.939 1.00 79.31 100 ASN A CA 1
ATOM 767 C C . ASN A 1 100 ? -13.709 6.953 1.005 1.00 79.31 100 ASN A C 1
ATOM 769 O O . ASN A 1 100 ? -13.943 6.091 0.162 1.00 79.31 100 ASN A O 1
ATOM 773 N N . ALA A 1 101 ? -14.547 7.204 2.018 1.00 76.25 101 ALA A N 1
ATOM 774 C CA . ALA A 1 101 ? -15.911 6.689 2.025 1.00 76.25 101 ALA A CA 1
ATOM 775 C C . ALA A 1 101 ? -16.712 7.467 0.972 1.00 76.25 101 ALA A C 1
ATOM 777 O O . ALA A 1 101 ? -16.866 8.683 1.098 1.00 76.25 101 ALA A O 1
ATOM 778 N N . VAL A 1 102 ? -17.133 6.767 -0.082 1.00 60.06 102 VAL A N 1
ATOM 779 C CA . VAL A 1 102 ? -18.046 7.262 -1.123 1.00 60.06 102 VAL A CA 1
ATOM 780 C C . VAL A 1 102 ? -19.471 6.921 -0.721 1.00 60.06 102 VAL A C 1
ATOM 782 O O . VAL A 1 102 ? -19.670 5.770 -0.268 1.00 60.06 102 VAL A O 1
#

Sequence (102 aa):
MAERREQEKPLAPAIPANSKLSPFPPVFISHRRHRCLKCCGCSTSLLLILAVTTLILMLTIFHVKHPLLEIISVKIDGLNSLSNNNNPTLVADISIKNPNAV

Organism: Salvia splendens (NCBI:txid180675)